Protein AF-A0A9P8C7Z0-F1 (afdb_monomer)

Mean predicted aligned error: 7.99 Å

pLDDT: mean 90.54, std 8.22, range [50.0, 98.19]

Secondary structure (DSSP, 8-state):
--HHHHHSS----------------S-TTSSEEEEEE-SPPPPTTS--EEEEEEETTT--EEEEEE-TT-----

Structure (mmCIF, N/CA/C/O backbone):
data_AF-A0A9P8C7Z0-F1
#
_entry.id   AF-A0A9P8C7Z0-F1
#
loop_
_atom_site.group_PDB
_atom_site.id
_atom_site.type_symbol
_atom_site.label_atom_id
_atom_site.label_alt_id
_atom_site.label_comp_id
_atom_site.label_asym_id
_atom_site.label_entity_id
_atom_site.label_seq_id
_atom_site.pdbx_PDB_ins_code
_atom_site.Cartn_x
_atom_site.Cartn_y
_atom_site.Cartn_z
_atom_site.occupancy
_atom_site.B_iso_or_equiv
_atom_site.auth_seq_id
_atom_site.auth_comp_id
_atom_site.auth_asym_id
_atom_site.auth_atom_id
_atom_site.pdbx_PDB_model_num
ATOM 1 N N . HIS A 1 1 ? 12.921 -42.735 21.854 1.00 69.94 1 HIS A N 1
ATOM 2 C CA . HIS A 1 1 ? 12.256 -41.888 20.839 1.00 69.94 1 HIS A CA 1
ATOM 3 C C . HIS A 1 1 ? 10.781 -42.286 20.768 1.00 69.94 1 HIS A C 1
ATOM 5 O O . HIS A 1 1 ? 10.506 -43.402 20.359 1.00 69.94 1 HIS A O 1
ATOM 11 N N . CYS A 1 2 ? 9.849 -41.444 21.235 1.00 91.25 2 CYS A N 1
ATOM 12 C CA . CYS A 1 2 ? 8.401 -41.716 21.197 1.00 91.25 2 CYS A CA 1
ATOM 13 C C . CYS A 1 2 ? 7.764 -41.017 19.988 1.00 91.25 2 CYS A C 1
ATOM 15 O O . CYS A 1 2 ? 7.945 -39.811 19.831 1.00 91.25 2 CYS A O 1
ATOM 17 N N . GLN A 1 3 ? 7.007 -41.748 19.166 1.00 89.25 3 GLN A N 1
ATOM 18 C CA . GLN A 1 3 ? 6.396 -41.219 17.942 1.00 89.25 3 GLN A CA 1
ATOM 19 C C . GLN A 1 3 ? 5.335 -40.142 18.230 1.00 89.25 3 GLN A C 1
ATOM 21 O O . GLN A 1 3 ? 5.397 -39.055 17.661 1.00 89.25 3 GLN A O 1
ATOM 26 N N . LYS A 1 4 ? 4.463 -40.373 19.221 1.00 93.25 4 LYS A N 1
ATOM 27 C CA . LYS A 1 4 ? 3.461 -39.385 19.666 1.00 93.25 4 LYS A CA 1
ATOM 28 C C . LYS A 1 4 ? 4.104 -38.071 20.119 1.00 93.25 4 LYS A C 1
ATOM 30 O O . LYS A 1 4 ? 3.592 -36.993 19.849 1.00 93.25 4 LYS A O 1
ATOM 35 N N . CYS A 1 5 ? 5.263 -38.141 20.779 1.00 88.81 5 CYS A N 1
ATOM 36 C CA . CYS A 1 5 ? 5.994 -36.943 21.194 1.00 88.81 5 CY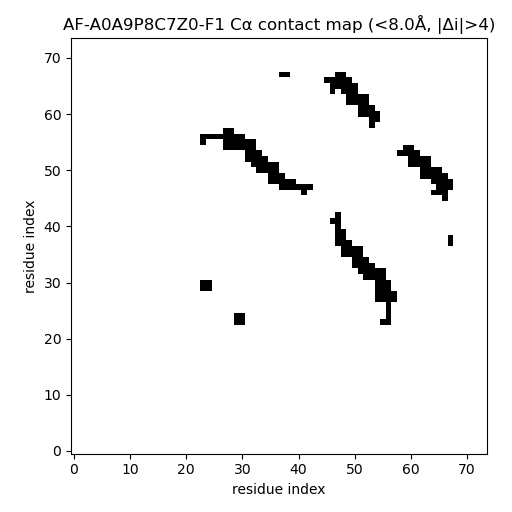S A CA 1
ATOM 37 C C . CYS A 1 5 ? 6.604 -36.174 20.017 1.00 88.81 5 CYS A C 1
ATOM 39 O O . CYS A 1 5 ? 6.849 -34.984 20.162 1.00 88.81 5 CYS A O 1
ATOM 41 N N . VAL A 1 6 ? 6.891 -36.822 18.885 1.00 86.44 6 VAL A N 1
ATOM 42 C CA . VAL A 1 6 ? 7.361 -36.137 17.671 1.00 86.44 6 VAL A CA 1
ATOM 43 C C . VAL A 1 6 ? 6.190 -35.460 16.961 1.00 86.44 6 VAL A C 1
ATOM 45 O O . VAL A 1 6 ? 6.325 -34.307 16.568 1.00 86.44 6 VAL A O 1
ATOM 48 N N . GLU A 1 7 ? 5.043 -36.133 16.871 1.00 88.56 7 GLU A N 1
ATOM 49 C CA . GLU A 1 7 ? 3.827 -35.619 16.222 1.00 88.56 7 GLU A CA 1
ATOM 50 C C . GLU A 1 7 ? 3.219 -34.422 16.968 1.00 88.56 7 GLU A C 1
ATOM 52 O O . GLU A 1 7 ? 2.879 -33.416 16.352 1.00 88.56 7 GLU A O 1
ATOM 57 N N . PHE A 1 8 ? 3.133 -34.481 18.301 1.00 92.69 8 PHE A N 1
ATOM 58 C CA . PHE A 1 8 ? 2.560 -33.393 19.108 1.00 92.69 8 PHE A CA 1
ATOM 59 C C . PHE A 1 8 ? 3.552 -32.276 19.447 1.00 92.69 8 PHE A C 1
ATOM 61 O O . PHE A 1 8 ? 3.185 -31.276 20.069 1.00 92.69 8 PHE A O 1
ATOM 68 N N . LYS A 1 9 ? 4.825 -32.416 19.072 1.00 91.00 9 LYS A N 1
ATOM 69 C CA . LYS A 1 9 ? 5.822 -31.377 19.321 1.00 91.00 9 LYS A CA 1
ATOM 70 C C . LYS A 1 9 ? 5.667 -30.269 18.291 1.00 91.00 9 LYS A C 1
ATOM 72 O O . LYS A 1 9 ? 5.953 -30.456 17.114 1.00 91.00 9 LYS A O 1
ATOM 77 N N . THR A 1 10 ? 5.326 -29.072 18.763 1.00 89.31 10 THR A N 1
ATOM 78 C CA . THR A 1 10 ? 5.347 -27.859 17.941 1.00 89.31 10 THR A CA 1
ATOM 79 C C . THR A 1 10 ? 6.718 -27.692 17.283 1.00 89.31 10 THR A C 1
ATOM 81 O O . THR A 1 10 ? 7.751 -27.661 17.965 1.00 89.31 10 THR A O 1
ATOM 84 N N . GLN A 1 11 ? 6.742 -27.573 15.956 1.00 84.00 11 GLN A N 1
ATOM 85 C CA . GLN A 1 11 ? 7.962 -27.293 15.210 1.00 84.00 11 GLN A CA 1
ATOM 86 C C . GLN A 1 11 ? 8.475 -25.895 15.584 1.00 84.00 11 GLN A C 1
ATOM 88 O O . GLN A 1 11 ? 7.885 -24.882 15.232 1.00 84.00 11 GLN A O 1
ATOM 93 N N . ARG A 1 12 ? 9.593 -25.835 16.318 1.00 85.50 12 ARG A N 1
ATOM 94 C CA . ARG A 1 12 ? 10.182 -24.568 16.806 1.00 85.50 12 ARG A CA 1
ATOM 95 C C . ARG A 1 12 ? 11.156 -23.916 15.825 1.00 85.50 12 ARG A C 1
ATOM 97 O O . ARG A 1 12 ? 11.720 -22.871 16.123 1.00 85.50 12 ARG A O 1
ATOM 104 N N . ARG A 1 13 ? 11.404 -24.560 14.684 1.00 83.56 13 ARG A N 1
ATOM 105 C CA . ARG A 1 13 ? 12.270 -24.050 13.620 1.00 83.56 13 ARG A CA 1
ATOM 106 C C . ARG A 1 13 ? 11.506 -24.093 12.313 1.00 83.56 13 ARG A C 1
ATOM 108 O O . ARG A 1 13 ? 11.281 -25.175 11.771 1.00 83.56 13 ARG A O 1
ATOM 115 N N . ALA A 1 14 ? 11.127 -22.920 11.823 1.00 76.50 14 ALA A N 1
ATOM 116 C CA . ALA A 1 14 ? 10.748 -22.786 10.429 1.00 76.50 14 ALA A CA 1
ATOM 117 C C . ALA A 1 14 ? 11.962 -23.156 9.553 1.00 76.50 14 ALA A C 1
ATOM 119 O O . ALA A 1 14 ? 13.099 -22.862 9.945 1.00 76.50 14 ALA A O 1
ATOM 120 N N . PRO A 1 15 ? 11.766 -23.807 8.394 1.00 79.38 15 PRO A N 1
ATOM 121 C CA . PRO A 1 15 ? 12.820 -23.873 7.392 1.00 79.38 15 PRO A CA 1
ATOM 122 C C . PRO A 1 15 ? 13.256 -22.444 7.055 1.00 79.38 15 PRO A C 1
ATOM 124 O O . PRO A 1 15 ? 12.418 -21.549 6.941 1.00 79.38 15 PRO A O 1
ATOM 127 N N . TYR A 1 16 ? 14.564 -22.221 6.932 1.00 79.12 16 TYR A N 1
ATOM 128 C CA . TYR A 1 16 ? 15.088 -20.920 6.531 1.00 79.12 16 TYR A CA 1
ATOM 129 C C . TYR A 1 16 ? 14.568 -20.600 5.124 1.00 79.12 16 TYR A C 1
ATOM 131 O O . TYR A 1 16 ? 15.022 -21.174 4.136 1.00 79.12 16 TYR A O 1
ATOM 139 N N . GLY A 1 17 ? 13.558 -19.736 5.042 1.00 80.25 17 GLY A N 1
ATOM 140 C CA . GLY A 1 17 ? 13.018 -19.257 3.777 1.00 80.25 17 GLY A CA 1
ATOM 141 C C . GLY A 1 17 ? 13.935 -18.197 3.176 1.00 80.25 17 GLY A C 1
ATOM 142 O O . GLY A 1 17 ? 14.468 -17.352 3.894 1.00 80.25 17 GLY A O 1
ATOM 143 N N . SER A 1 18 ? 14.106 -18.214 1.855 1.00 82.06 18 SER A N 1
ATOM 144 C CA . SER A 1 18 ? 14.716 -17.092 1.146 1.00 82.06 18 SER A CA 1
ATOM 145 C C . SER A 1 18 ? 13.720 -15.935 1.045 1.00 82.06 18 SER A C 1
ATOM 147 O O . SER A 1 18 ? 12.533 -16.134 0.772 1.00 82.06 18 SER A O 1
ATOM 149 N N . LEU A 1 19 ? 14.198 -14.704 1.255 1.00 80.56 19 LEU A N 1
ATOM 150 C CA . LEU A 1 19 ? 13.399 -13.512 0.980 1.00 80.56 19 LEU A CA 1
ATOM 151 C C . LEU A 1 19 ? 13.098 -13.463 -0.522 1.00 80.56 19 LEU A C 1
ATOM 153 O O . LEU A 1 19 ? 14.004 -13.314 -1.340 1.00 80.56 19 LEU A O 1
ATOM 157 N N . ARG A 1 20 ? 11.820 -13.564 -0.894 1.00 83.38 20 ARG A N 1
ATOM 158 C CA . ARG A 1 20 ? 11.372 -13.371 -2.279 1.00 83.38 20 ARG A CA 1
ATOM 159 C C . ARG A 1 20 ? 11.135 -11.888 -2.534 1.00 83.38 20 ARG A C 1
ATOM 161 O O . ARG A 1 20 ? 10.003 -11.413 -2.536 1.00 83.38 20 ARG A O 1
ATOM 168 N N . LEU A 1 21 ? 12.227 -11.140 -2.674 1.00 84.38 21 LEU A N 1
ATOM 169 C CA . LEU A 1 21 ? 12.156 -9.712 -2.957 1.00 84.38 21 LEU A CA 1
ATOM 170 C C . LEU A 1 21 ? 11.697 -9.478 -4.403 1.00 84.38 21 LEU 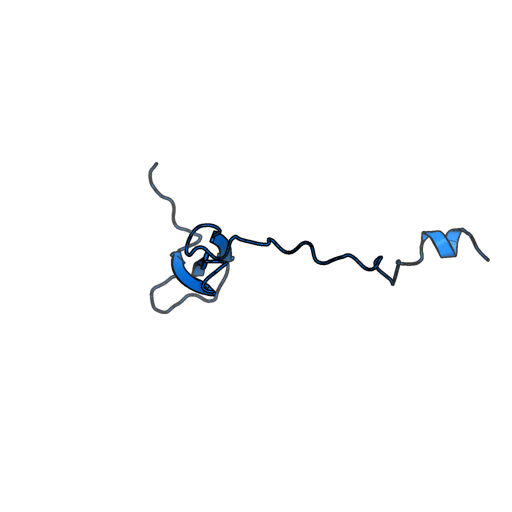A C 1
ATOM 172 O O . LEU A 1 21 ? 12.216 -10.082 -5.336 1.00 84.38 21 LEU A O 1
ATOM 176 N N . ILE A 1 22 ? 10.767 -8.543 -4.589 1.00 86.88 22 ILE A N 1
ATOM 177 C CA . ILE A 1 22 ? 10.457 -7.996 -5.913 1.00 86.88 22 ILE A CA 1
ATOM 178 C C . ILE A 1 22 ? 11.633 -7.109 -6.330 1.00 86.88 22 ILE A C 1
ATOM 180 O O . ILE A 1 22 ? 11.892 -6.100 -5.667 1.00 86.88 22 ILE A O 1
ATOM 184 N N . LEU A 1 23 ? 12.331 -7.490 -7.401 1.00 89.75 23 LEU A N 1
ATOM 185 C CA . LEU A 1 23 ? 13.437 -6.741 -8.002 1.00 89.75 23 LEU A CA 1
ATOM 186 C C . LEU A 1 23 ? 12.889 -5.864 -9.139 1.00 89.75 23 LEU A C 1
ATOM 188 O O . LEU A 1 23 ? 12.748 -6.356 -10.259 1.00 89.75 23 LEU A O 1
ATOM 192 N N . PRO A 1 24 ? 12.510 -4.598 -8.881 1.00 87.44 24 PRO A N 1
ATOM 193 C CA . PRO A 1 24 ? 12.025 -3.737 -9.945 1.00 87.44 24 PRO A CA 1
ATOM 194 C C . PRO A 1 24 ? 13.196 -3.285 -10.832 1.00 87.44 24 PRO A C 1
ATOM 196 O O . PRO A 1 24 ? 14.317 -3.123 -10.337 1.00 87.44 24 PRO A O 1
ATOM 199 N N . PRO A 1 25 ? 12.941 -2.977 -12.110 1.00 92.50 25 PRO A N 1
ATOM 200 C CA . PRO A 1 25 ? 13.828 -2.115 -12.877 1.00 92.50 25 PRO A CA 1
ATOM 201 C C . PRO A 1 25 ? 14.081 -0.796 -12.122 1.00 92.50 25 PRO A C 1
ATOM 203 O O . PRO A 1 25 ? 13.188 -0.331 -11.401 1.00 92.50 25 PRO A O 1
ATOM 206 N N . PRO A 1 26 ? 15.250 -0.151 -12.299 1.00 91.81 26 PRO A N 1
ATOM 207 C CA . PRO A 1 26 ? 15.554 1.161 -11.723 1.00 91.81 26 PRO A CA 1
ATOM 208 C C . PRO A 1 26 ? 14.806 2.290 -12.463 1.00 91.81 26 PRO A C 1
ATOM 210 O O . PRO A 1 26 ? 15.395 3.277 -12.896 1.00 91.81 26 PRO A O 1
ATOM 213 N N . ALA A 1 27 ? 13.497 2.122 -12.644 1.00 95.75 27 ALA A N 1
ATOM 214 C CA . ALA A 1 27 ? 12.596 3.039 -13.323 1.00 95.75 27 ALA A CA 1
ATOM 215 C C . ALA A 1 27 ? 11.522 3.520 -12.327 1.00 95.75 27 ALA A C 1
ATOM 217 O O . ALA A 1 27 ? 10.777 2.698 -11.773 1.00 95.75 27 ALA A O 1
ATOM 218 N N . PRO A 1 28 ? 11.420 4.837 -12.062 1.00 95.25 28 PRO A N 1
ATOM 219 C CA . PRO A 1 28 ? 10.367 5.386 -11.216 1.00 95.25 28 PRO A CA 1
ATOM 220 C C . PRO A 1 28 ? 8.974 4.976 -11.703 1.00 95.25 28 PRO A C 1
ATOM 222 O O . PRO A 1 28 ? 8.707 4.962 -12.898 1.00 95.25 28 PRO A O 1
ATOM 225 N N . PHE A 1 29 ? 8.091 4.645 -10.760 1.00 94.81 29 PHE A N 1
ATOM 226 C CA . PHE A 1 29 ? 6.690 4.271 -10.997 1.00 94.81 29 PHE A CA 1
ATOM 227 C C . PHE A 1 29 ? 6.451 3.012 -11.852 1.00 94.81 29 PHE A C 1
ATOM 229 O O . PHE A 1 29 ? 5.300 2.668 -12.085 1.00 94.81 29 PHE A O 1
ATOM 236 N N . HIS A 1 30 ? 7.494 2.263 -12.233 1.00 96.50 30 HIS A N 1
ATOM 237 C CA . HIS A 1 30 ? 7.336 0.970 -12.914 1.00 96.50 30 HIS A CA 1
ATOM 238 C C . HIS A 1 30 ? 6.703 -0.096 -12.005 1.00 96.50 30 HIS A C 1
ATOM 240 O O . HIS A 1 30 ? 5.840 -0.865 -12.415 1.00 96.50 30 HIS A O 1
ATOM 246 N N . THR A 1 31 ? 7.150 -0.165 -10.750 1.00 96.38 31 THR A N 1
ATOM 247 C CA . THR A 1 31 ? 6.630 -1.112 -9.758 1.00 96.38 31 THR A CA 1
ATOM 248 C C . THR A 1 31 ? 6.158 -0.344 -8.540 1.00 96.38 31 THR A C 1
ATOM 250 O O . THR A 1 31 ? 6.950 0.331 -7.873 1.00 96.38 31 THR A O 1
ATOM 253 N N . ILE A 1 32 ? 4.868 -0.469 -8.246 1.00 96.56 32 ILE A N 1
ATOM 254 C CA . ILE A 1 32 ? 4.197 0.207 -7.142 1.00 96.56 32 ILE A CA 1
ATOM 255 C C . ILE A 1 32 ? 3.685 -0.863 -6.182 1.00 96.56 32 ILE A C 1
ATOM 257 O O . ILE A 1 32 ? 3.021 -1.809 -6.596 1.00 96.56 32 ILE A O 1
ATOM 261 N N . ALA A 1 33 ? 4.035 -0.725 -4.908 1.00 95.81 33 ALA A N 1
ATOM 262 C CA . ALA A 1 33 ? 3.445 -1.506 -3.833 1.00 95.81 33 ALA A CA 1
ATOM 263 C C . ALA A 1 33 ? 2.288 -0.706 -3.230 1.00 95.81 33 ALA A C 1
ATOM 265 O O . ALA A 1 33 ? 2.462 0.473 -2.912 1.00 95.81 33 ALA A O 1
ATOM 266 N N . LEU A 1 34 ? 1.136 -1.358 -3.104 1.00 97.69 34 LEU A N 1
ATOM 267 C CA . LEU A 1 34 ? -0.079 -0.813 -2.518 1.00 97.69 34 LEU A CA 1
ATOM 268 C C . LEU A 1 34 ? -0.443 -1.650 -1.296 1.00 97.69 34 LEU A C 1
ATOM 270 O O . LEU A 1 34 ? -0.423 -2.877 -1.392 1.00 97.69 34 LEU A O 1
ATOM 274 N N . ASP A 1 35 ? -0.771 -1.004 -0.183 1.00 96.88 35 ASP A N 1
ATOM 275 C CA . ASP A 1 35 ? -1.290 -1.698 0.998 1.00 96.88 35 ASP A CA 1
ATOM 276 C C . ASP A 1 35 ? -2.242 -0.812 1.802 1.00 96.88 35 ASP A C 1
ATOM 278 O O . ASP A 1 35 ? -2.017 0.399 1.914 1.00 96.88 35 ASP A O 1
ATOM 282 N N . PHE A 1 36 ? -3.283 -1.420 2.366 1.00 96.31 36 PHE A N 1
ATOM 283 C CA . PHE A 1 36 ? -4.256 -0.741 3.214 1.00 96.31 36 PHE A CA 1
ATOM 284 C C . PHE A 1 36 ? -3.879 -0.899 4.680 1.00 96.31 36 PHE A C 1
ATOM 286 O O . PHE A 1 36 ? -3.796 -2.007 5.207 1.00 96.31 36 PHE A O 1
ATOM 293 N N . VAL A 1 37 ? -3.753 0.226 5.372 1.00 96.56 37 VAL A N 1
ATOM 294 C CA . VAL A 1 37 ? -3.676 0.254 6.829 1.00 96.56 37 VAL A CA 1
ATOM 295 C C . VAL A 1 37 ? -5.057 0.624 7.345 1.00 96.56 37 VAL A C 1
ATOM 297 O O . VAL A 1 37 ? -5.558 1.712 7.075 1.00 96.56 37 VAL A O 1
ATOM 300 N N . THR A 1 38 ? -5.693 -0.301 8.057 1.00 95.88 38 THR A N 1
ATOM 301 C CA . THR A 1 38 ? -7.070 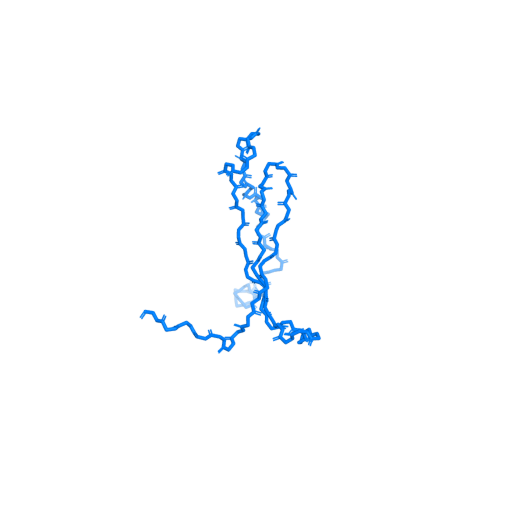-0.135 8.550 1.00 95.88 38 THR A CA 1
ATOM 302 C C . THR A 1 38 ? -7.135 -0.132 10.070 1.00 95.88 38 THR A C 1
ATOM 304 O O . THR A 1 38 ? -6.222 -0.654 10.712 1.00 95.88 38 THR A O 1
ATOM 307 N N . ARG A 1 39 ? -8.252 0.349 10.637 1.00 94.25 39 ARG A N 1
ATOM 308 C CA . ARG A 1 39 ? -8.506 0.380 12.090 1.00 94.25 39 ARG A CA 1
ATOM 309 C C . ARG A 1 39 ? -7.458 1.190 12.856 1.00 94.25 39 ARG A C 1
ATOM 311 O O . ARG A 1 39 ? -7.038 0.806 13.948 1.00 94.25 39 ARG A O 1
ATOM 318 N N . LEU A 1 40 ? -7.021 2.296 12.266 1.00 95.31 40 LEU A N 1
ATOM 319 C CA . LEU A 1 40 ? -6.234 3.296 12.971 1.00 95.31 40 LEU A CA 1
ATOM 320 C C . LEU A 1 40 ? -7.126 4.034 13.974 1.00 95.31 40 LEU A C 1
ATOM 322 O O . LEU A 1 40 ? -8.354 4.019 13.876 1.00 95.31 40 LEU A O 1
ATOM 326 N N . SER A 1 41 ? -6.505 4.690 14.950 1.00 95.75 41 SER A N 1
ATOM 327 C CA . SER A 1 41 ? -7.212 5.682 15.756 1.00 95.75 41 SER A CA 1
ATOM 328 C C . SER A 1 41 ? -7.769 6.773 14.843 1.00 95.75 41 SER A C 1
ATOM 330 O O . SER A 1 41 ? -7.060 7.226 13.943 1.00 95.75 41 SER A O 1
ATOM 332 N N . LEU A 1 42 ? -9.002 7.203 15.107 1.00 95.94 42 LEU A N 1
ATOM 333 C CA . LEU A 1 42 ? -9.650 8.269 14.352 1.00 95.94 42 LEU A CA 1
ATOM 334 C C . LEU A 1 42 ? -8.780 9.537 14.376 1.00 95.94 42 LEU A C 1
ATOM 336 O O . LEU A 1 42 ? -8.378 9.991 15.450 1.00 95.94 42 LEU A O 1
ATOM 340 N N . SER A 1 43 ? -8.480 10.094 13.204 1.00 94.69 43 SER A N 1
ATOM 341 C CA . SER A 1 43 ? -7.823 11.397 13.094 1.00 94.69 43 SER A CA 1
ATOM 342 C C . SER A 1 43 ? -8.775 12.532 13.483 1.00 94.69 43 SER A C 1
ATOM 344 O O . SER A 1 43 ? -9.990 12.342 13.532 1.00 94.69 43 SER A O 1
ATOM 346 N N . GLU A 1 44 ? -8.242 13.743 13.663 1.00 95.25 44 GLU A N 1
ATOM 347 C CA . GLU A 1 44 ? -9.059 14.953 13.864 1.00 95.25 44 GLU A CA 1
ATOM 348 C C . GLU A 1 44 ? -10.060 15.162 12.711 1.00 95.25 44 GLU A C 1
ATOM 350 O O . GLU A 1 44 ? -11.221 15.482 12.948 1.00 95.25 44 GLU A O 1
ATOM 355 N N . ASP A 1 45 ? -9.647 14.847 11.477 1.00 92.81 45 ASP A N 1
ATOM 356 C CA . ASP A 1 45 ? -10.494 14.926 10.276 1.00 92.81 45 ASP A CA 1
ATOM 357 C C . ASP A 1 45 ? -11.426 13.711 10.058 1.00 92.81 45 ASP A C 1
ATOM 359 O O . ASP A 1 45 ? -12.103 13.615 9.033 1.00 92.81 45 ASP A O 1
ATOM 363 N N . GLY A 1 46 ? -11.469 12.755 10.992 1.00 94.38 46 GLY A N 1
ATOM 364 C CA . GLY A 1 46 ? -12.393 11.618 10.933 1.00 94.38 46 GLY A CA 1
ATOM 365 C C . GLY A 1 46 ? -11.976 10.445 10.036 1.00 94.38 46 GLY A C 1
ATOM 366 O O . GLY A 1 46 ? -12.839 9.655 9.656 1.00 94.38 46 GLY A O 1
ATOM 367 N N . PHE A 1 47 ? -10.695 10.303 9.685 1.00 95.69 47 PHE A N 1
ATOM 368 C CA . PHE A 1 47 ? -10.171 9.153 8.938 1.00 95.69 47 PHE A CA 1
ATOM 369 C C . PHE A 1 47 ? -9.657 8.062 9.888 1.00 95.69 47 PHE A C 1
ATOM 371 O O . PHE A 1 47 ? -9.019 8.358 10.898 1.00 95.69 47 PHE A O 1
ATOM 378 N N . ASP A 1 48 ? -9.897 6.795 9.550 1.00 96.50 48 ASP A N 1
ATOM 379 C CA . ASP A 1 48 ? -9.466 5.614 10.321 1.00 96.50 48 ASP A CA 1
ATOM 380 C C . ASP A 1 48 ? -8.710 4.580 9.465 1.00 96.50 48 ASP A C 1
ATOM 382 O O . ASP A 1 48 ? -8.291 3.521 9.949 1.00 96.50 48 ASP A O 1
ATOM 386 N N . THR A 1 49 ? -8.518 4.877 8.179 1.00 96.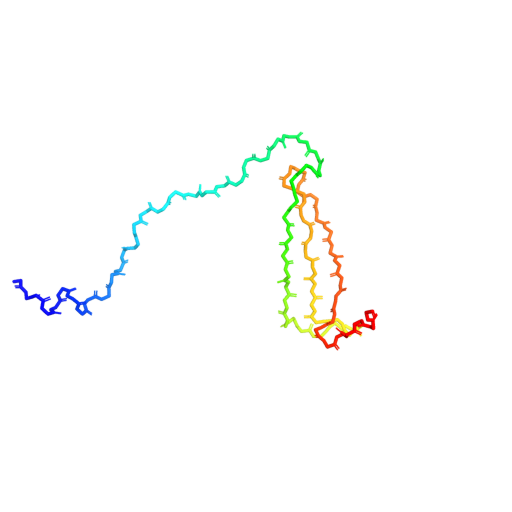06 49 THR A N 1
ATOM 387 C CA . THR A 1 49 ? -7.783 4.028 7.242 1.00 96.06 49 THR A CA 1
ATOM 388 C C . THR A 1 49 ? -6.898 4.864 6.322 1.00 96.06 49 THR A C 1
ATOM 390 O O . THR A 1 49 ? -7.136 6.053 6.100 1.00 96.06 49 THR A O 1
ATOM 393 N N . CYS A 1 50 ? -5.861 4.254 5.755 1.00 96.31 50 CYS A N 1
ATOM 394 C CA . CYS A 1 50 ? -5.113 4.852 4.658 1.00 96.31 50 CYS A CA 1
ATOM 395 C C . CYS A 1 50 ? -4.639 3.797 3.655 1.00 96.31 50 CYS A C 1
ATOM 397 O O . CYS A 1 50 ? -4.305 2.667 4.013 1.00 96.31 50 CYS A O 1
ATOM 399 N N . LEU A 1 51 ? -4.594 4.178 2.381 1.00 97.19 51 LEU A N 1
ATOM 400 C CA . LEU A 1 51 ? -3.913 3.431 1.332 1.00 97.19 51 LEU A CA 1
ATOM 401 C C . LEU A 1 51 ? -2.498 3.984 1.190 1.00 97.19 51 LEU A C 1
ATOM 403 O O . LEU A 1 51 ? -2.299 5.161 0.878 1.00 97.19 51 LEU A O 1
ATOM 407 N N . THR A 1 52 ? -1.515 3.117 1.387 1.00 97.94 52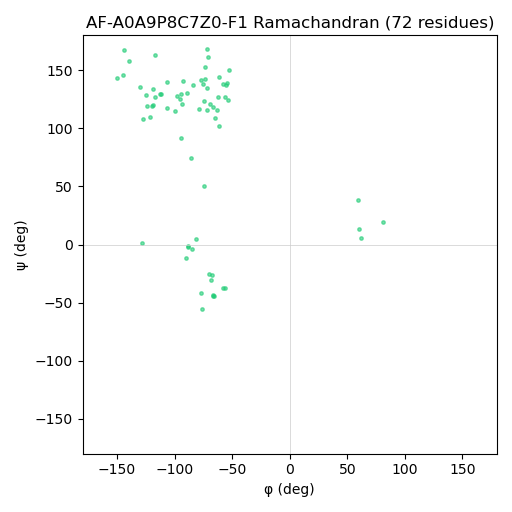 THR A N 1
ATOM 408 C CA . THR A 1 52 ? -0.111 3.427 1.147 1.00 97.94 52 THR A CA 1
ATOM 409 C C . THR A 1 52 ? 0.244 3.094 -0.295 1.00 97.94 52 THR A C 1
ATOM 411 O O . THR A 1 52 ? -0.043 2.005 -0.786 1.00 97.94 52 THR A O 1
ATOM 414 N N . ILE A 1 53 ? 0.876 4.037 -0.988 1.00 98.19 53 ILE A N 1
ATOM 415 C CA . ILE A 1 53 ? 1.341 3.886 -2.365 1.00 98.19 53 ILE A CA 1
ATOM 416 C C . ILE A 1 53 ? 2.838 4.122 -2.378 1.00 98.19 53 ILE A C 1
ATOM 418 O O . ILE A 1 53 ? 3.296 5.247 -2.196 1.00 98.19 53 ILE A O 1
ATOM 422 N N . THR A 1 54 ? 3.615 3.066 -2.595 1.00 97.38 54 THR A N 1
ATOM 423 C CA . THR A 1 54 ? 5.076 3.143 -2.542 1.00 97.38 54 THR A CA 1
ATOM 424 C C . THR A 1 54 ? 5.698 2.750 -3.872 1.00 97.38 54 THR A C 1
ATOM 426 O O . THR A 1 54 ? 5.603 1.603 -4.312 1.00 97.38 54 THR A O 1
ATOM 429 N N . CYS A 1 55 ? 6.424 3.680 -4.491 1.00 96.12 55 CYS A N 1
ATOM 430 C CA . CYS A 1 55 ? 7.271 3.370 -5.639 1.00 96.12 55 CYS A CA 1
ATOM 431 C C . CYS A 1 55 ? 8.462 2.512 -5.190 1.00 96.12 55 CYS A C 1
ATOM 433 O O . CYS A 1 55 ? 9.281 2.939 -4.371 1.00 96.12 55 CYS A O 1
ATOM 435 N N . LYS A 1 56 ? 8.614 1.307 -5.748 1.00 94.56 56 LYS A N 1
ATOM 436 C CA . LYS A 1 56 ? 9.665 0.376 -5.314 1.00 94.56 56 LYS A CA 1
ATOM 437 C C . LYS A 1 56 ? 11.071 0.860 -5.681 1.00 94.56 56 LYS A C 1
ATOM 439 O O . LYS A 1 56 ? 11.994 0.576 -4.915 1.00 94.56 56 LYS A O 1
ATOM 444 N N . SER A 1 57 ? 11.221 1.599 -6.786 1.00 94.62 57 SER A N 1
ATOM 445 C CA . SER A 1 57 ? 12.509 2.145 -7.239 1.00 94.62 57 SER A CA 1
ATOM 446 C C . SER A 1 57 ? 12.937 3.369 -6.423 1.00 94.62 57 SER A C 1
ATOM 448 O O . SER A 1 57 ? 14.021 3.368 -5.855 1.00 94.62 57 SER A O 1
ATOM 450 N N . SER A 1 58 ? 12.096 4.405 -6.332 1.00 94.44 58 SER A N 1
ATOM 451 C CA . SER A 1 58 ? 12.469 5.680 -5.692 1.00 94.44 58 SER A CA 1
ATOM 452 C C . SER A 1 58 ? 12.177 5.748 -4.194 1.00 94.44 58 SER A C 1
ATOM 454 O O . SER A 1 58 ? 12.592 6.699 -3.543 1.00 94.44 58 SER A O 1
ATOM 456 N N . LYS A 1 59 ? 11.420 4.785 -3.651 1.00 94.31 59 LYS A N 1
ATOM 457 C CA . LYS A 1 59 ? 10.885 4.802 -2.276 1.00 94.31 59 LYS A CA 1
ATOM 458 C C . LYS A 1 59 ? 9.966 5.986 -1.969 1.00 94.31 59 LYS A C 1
ATOM 460 O O . LYS A 1 59 ? 9.635 6.209 -0.811 1.00 94.31 59 LYS A O 1
ATOM 465 N N . LYS A 1 60 ? 9.506 6.717 -2.990 1.00 96.62 60 LYS A N 1
ATOM 466 C CA . LYS A 1 60 ? 8.488 7.756 -2.820 1.00 96.62 60 LYS A CA 1
ATOM 467 C C . LYS A 1 60 ? 7.195 7.119 -2.310 1.00 96.62 60 LYS A C 1
ATOM 469 O O . LYS A 1 60 ? 6.705 6.175 -2.935 1.00 96.62 60 LYS A O 1
ATOM 474 N N . VAL A 1 61 ? 6.669 7.662 -1.214 1.00 97.88 61 VAL A N 1
ATOM 475 C CA . VAL A 1 61 ? 5.404 7.252 -0.596 1.00 97.88 61 VAL A CA 1
ATOM 476 C C . VAL A 1 61 ? 4.340 8.308 -0.879 1.00 97.88 61 VAL A C 1
ATOM 478 O O . VAL A 1 61 ? 4.609 9.508 -0.869 1.00 97.8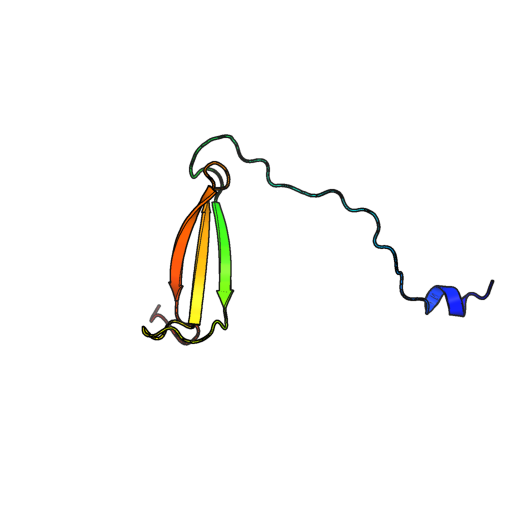8 61 VAL A O 1
ATOM 481 N N . THR A 1 62 ? 3.127 7.863 -1.162 1.00 97.94 62 THR A N 1
ATOM 482 C CA . THR A 1 62 ? 1.921 8.687 -1.223 1.00 97.94 62 THR A CA 1
ATOM 483 C C . THR A 1 62 ? 0.858 8.004 -0.380 1.00 97.94 62 THR A C 1
ATOM 485 O O . THR A 1 62 ? 0.724 6.783 -0.433 1.00 97.94 62 THR A O 1
ATOM 488 N 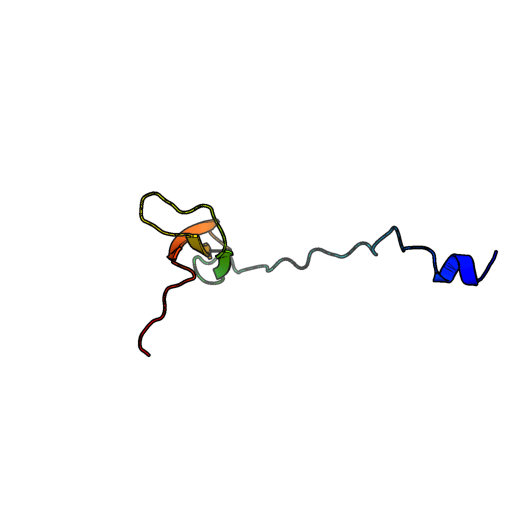N . LEU A 1 63 ? 0.151 8.783 0.431 1.00 97.25 63 LEU A N 1
ATOM 489 C CA . LEU A 1 63 ? -0.910 8.290 1.297 1.00 97.25 63 LEU A CA 1
ATOM 490 C C . LEU A 1 63 ? -2.234 8.850 0.802 1.00 97.25 63 LEU A C 1
ATOM 492 O O . LEU A 1 63 ? -2.352 10.055 0.590 1.00 97.25 63 LEU A O 1
ATOM 496 N N . ILE A 1 64 ? -3.215 7.973 0.630 1.00 96.06 64 ILE A N 1
ATOM 497 C CA . ILE A 1 64 ? -4.604 8.367 0.415 1.00 96.06 64 ILE A CA 1
ATOM 498 C C . ILE A 1 64 ? -5.347 8.050 1.705 1.00 96.06 64 ILE A C 1
ATOM 500 O O . ILE A 1 64 ? -5.381 6.896 2.132 1.00 96.06 64 ILE A O 1
ATOM 504 N N . LEU A 1 65 ? -5.887 9.082 2.348 1.00 95.88 65 LEU A N 1
ATOM 505 C CA . LEU A 1 65 ? -6.678 8.930 3.565 1.00 95.88 65 LEU A CA 1
ATOM 506 C C . LEU A 1 65 ? -8.048 8.350 3.217 1.00 95.88 65 LEU A C 1
ATOM 508 O O . LEU A 1 65 ? -8.620 8.671 2.174 1.00 95.88 65 LEU A O 1
ATOM 512 N N . GLY A 1 66 ? -8.557 7.481 4.081 1.00 93.56 66 GLY A N 1
ATOM 513 C CA . GLY A 1 66 ? -9.806 6.775 3.858 1.00 93.56 66 GLY A CA 1
ATOM 514 C C . GLY A 1 66 ? -10.599 6.579 5.138 1.00 93.56 66 GLY A C 1
ATOM 515 O O . GLY A 1 66 ? -10.105 6.735 6.259 1.00 93.56 66 GLY A O 1
ATOM 516 N N . ARG A 1 67 ? -11.851 6.186 4.944 1.00 93.50 67 ARG A N 1
ATOM 517 C CA . ARG A 1 67 ? -12.792 5.845 6.002 1.00 93.50 67 ARG A CA 1
ATOM 518 C C . ARG A 1 67 ? -13.333 4.443 5.765 1.00 93.50 67 ARG A C 1
ATOM 520 O O . ARG A 1 67 ? -13.795 4.160 4.663 1.00 93.50 67 ARG A O 1
ATOM 527 N N . ALA A 1 68 ? -13.283 3.576 6.772 1.00 90.06 68 ALA A N 1
ATOM 528 C CA . ALA A 1 68 ? -13.754 2.195 6.651 1.00 90.06 68 ALA A CA 1
ATOM 529 C C . ALA A 1 68 ? -15.276 2.092 6.463 1.00 90.06 68 ALA A C 1
ATOM 531 O O . ALA A 1 68 ? -15.760 1.121 5.887 1.00 90.06 68 ALA A O 1
ATOM 532 N N . ASP A 1 69 ? -16.023 3.082 6.954 1.00 89.12 69 ASP A N 1
ATOM 533 C CA . ASP A 1 69 ? -17.482 3.166 6.853 1.00 89.12 69 ASP A CA 1
ATOM 534 C C . ASP A 1 69 ? -17.967 3.859 5.570 1.00 89.12 69 ASP A C 1
ATOM 536 O O . ASP A 1 69 ? -19.173 3.964 5.334 1.0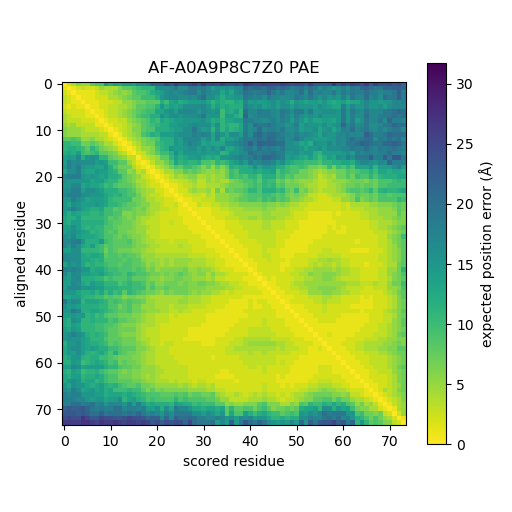0 89.12 69 ASP A O 1
ATOM 540 N N . TRP A 1 70 ? -17.044 4.325 4.725 1.00 83.38 70 TRP A N 1
ATOM 541 C CA . TRP A 1 70 ? -17.391 4.999 3.486 1.00 83.38 70 TRP A CA 1
ATOM 542 C C . TRP A 1 70 ? -17.882 3.999 2.437 1.00 83.38 70 TRP A C 1
ATOM 544 O O . TRP A 1 70 ? -17.164 3.082 2.040 1.00 83.38 70 TRP A O 1
ATOM 554 N N . SER A 1 71 ? -19.096 4.219 1.934 1.00 79.50 71 SER A N 1
ATOM 555 C CA . SER A 1 71 ? -19.614 3.539 0.747 1.00 79.50 71 SER A CA 1
ATOM 556 C C . SER A 1 71 ? -19.749 4.553 -0.385 1.00 79.50 71 SER A C 1
ATOM 558 O O . SER A 1 71 ? -20.304 5.635 -0.203 1.00 79.50 71 SER A O 1
ATOM 560 N N . ALA A 1 72 ? -19.208 4.227 -1.558 1.00 77.8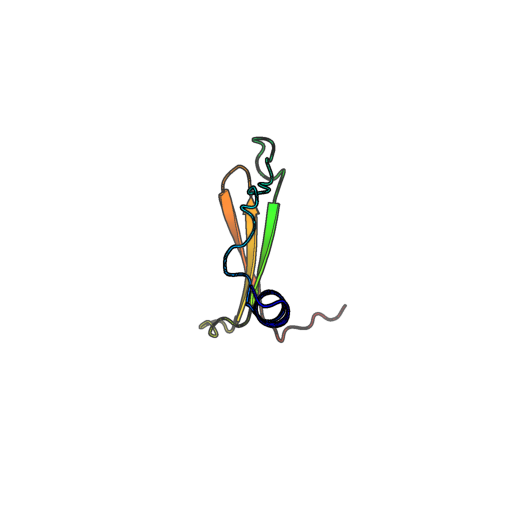1 72 ALA A N 1
ATOM 561 C CA . ALA A 1 72 ? -19.491 4.989 -2.766 1.00 77.81 72 ALA A CA 1
ATOM 562 C C . ALA A 1 72 ? -20.803 4.474 -3.373 1.00 77.81 72 ALA A C 1
ATOM 564 O O . ALA A 1 72 ? -21.006 3.262 -3.452 1.00 77.81 72 ALA A O 1
ATOM 565 N N . ALA A 1 73 ? -21.676 5.378 -3.823 1.00 71.81 73 ALA A N 1
ATOM 566 C CA . ALA A 1 73 ? -22.714 5.000 -4.775 1.00 71.81 73 ALA A CA 1
ATOM 567 C C . ALA A 1 73 ? -22.005 4.630 -6.085 1.00 71.81 73 ALA A C 1
ATOM 569 O O . ALA A 1 73 ? -21.259 5.449 -6.627 1.00 71.81 73 ALA A O 1
ATOM 570 N N . GLN A 1 74 ? -22.158 3.377 -6.506 1.00 50.00 74 GLN A N 1
ATOM 571 C CA . GLN A 1 74 ? -21.497 2.825 -7.686 1.00 50.00 74 GLN A CA 1
ATOM 572 C C . GLN A 1 74 ? -22.297 3.104 -8.957 1.00 50.00 74 GLN A C 1
ATOM 574 O O . GLN A 1 74 ? -23.547 3.066 -8.880 1.00 50.00 74 GLN A O 1
#

Solvent-accessible surface area (backbone atoms only — not comparable to full-atom values): 4930 Å² total; per-residue (Å²): 139,60,69,68,63,59,73,72,45,78,81,88,68,77,79,88,74,78,85,85,72,86,82,66,65,95,39,76,72,74,41,69,50,74,51,76,50,67,85,48,78,69,44,98,89,64,34,26,25,32,41,42,39,31,22,68,55,72,65,51,72,48,76,45,81,33,48,86,85,68,76,77,93,127

Sequence (74 aa):
HCQKCVEFKTQRRAPYGSLRLILPPPAPFHTIALDFVTRLSLSEDGFDTCLTITCKSSKKVTLILGRADWSAAQ

Radius of gyration: 21.11 Å; Cα contacts (8 Å, |Δi|>4): 94; chains: 1; bounding box: 38×57×34 Å

Organism: NCBI:txid45428

Foldseek 3Di:
DDPVCVVPDDDPDDDPDDPPDDDDDLDWPPDKDWDKDAQQPQDPVGFGIWIWIATPNPRDIDIDTHHPPDDDPD

Nearest PDB structures (foldseek):
  7q5b-assembly1_D  TM=5.613E-01  e=1.740E-02  Saccharomyces cerevisiae S288C
  7jn3-assembly1_E  TM=6.139E-01  e=2.946E+00  Rous sarcoma virus (strain Schmidt-Ruppin A)
  5cuy-assembly1_C  TM=3.446E-01  e=5.467E+00  Trypanosoma brucei brucei TREU927
  6l4n-assembly1_A  TM=3.587E-01  e=7.000E+00  Dioscoreophyllum cumminsii